Protein AF-A0A956YTC5-F1 (afdb_monomer)

Sequence (151 aa):
MNDDLHRLIARWESFAQDAHTRLRQPSADPHTRIHYQAVADTYLQAAKDLRATLEGRSSASGDQMLAPPSFLQITRDQANRLLHRAGLNINTIYIHDDGAMTAVFPRLQPYSQEERSRRLCAAESRVTILDMGKMPDTGDPYIDFALIDEQ

Nearest PDB structures (foldseek):
  7pwf-assembly1_Y  TM=4.219E-01  e=4.120E-01  Giardia lamblia ATCC 50803
  5n9j-assembly1_Z  TM=3.969E-01  e=6.412E+00  Schizosaccharomyces pombe

Solvent-accessible surface area (backbone atoms only — not comparable to full-atom values): 8533 Å² total; per-residue (Å²): 111,71,67,58,54,55,51,49,32,55,50,28,46,52,50,17,50,52,28,52,55,56,59,69,42,94,83,62,52,73,67,58,40,54,51,32,49,54,52,19,54,51,30,43,50,54,27,51,51,53,51,19,57,74,68,72,44,68,61,93,77,70,71,86,78,62,72,76,75,64,33,45,77,70,54,72,68,56,54,51,51,50,38,49,70,32,72,45,73,64,77,47,75,47,78,47,97,73,24,42,32,40,41,32,31,59,77,87,50,98,62,54,72,69,54,48,52,51,32,45,40,72,58,36,80,48,50,42,78,75,48,73,53,57,42,88,88,80,59,33,41,35,39,29,31,31,33,54,59,86,125

pLDDT: mean 81.39, std 12.49, range [40.91, 93.81]

Radius of gyration: 22.01 Å; Cα contacts (8 Å, |Δi|>4): 185; chains: 1; bounding box: 58×28×57 Å

Structure (mmCIF, N/CA/C/O backbone):
data_AF-A0A956YTC5-F1
#
_entry.id   AF-A0A956YTC5-F1
#
loop_
_atom_site.group_PDB
_atom_site.id
_atom_site.type_symbol
_atom_site.label_atom_id
_atom_site.label_alt_id
_atom_site.label_comp_id
_atom_site.label_asym_id
_atom_site.label_entity_id
_atom_site.label_seq_id
_atom_site.pdbx_PDB_ins_code
_atom_site.Cartn_x
_atom_site.Cartn_y
_atom_site.Cartn_z
_atom_site.occupancy
_atom_site.B_iso_or_equiv
_atom_site.auth_seq_id
_atom_site.auth_comp_id
_atom_site.auth_asym_id
_atom_site.auth_atom_id
_atom_site.pdbx_PDB_model_num
ATOM 1 N N . MET A 1 1 ? 5.612 -2.789 36.021 1.00 61.28 1 MET A N 1
ATOM 2 C CA . MET A 1 1 ? 5.074 -2.387 34.703 1.00 61.28 1 MET A CA 1
ATOM 3 C C . MET A 1 1 ? 5.668 -1.067 34.227 1.00 61.28 1 MET A C 1
ATOM 5 O O . MET A 1 1 ? 6.322 -1.093 33.199 1.00 61.28 1 MET A O 1
ATOM 9 N N . ASN A 1 2 ? 5.545 0.055 34.955 1.00 70.25 2 ASN A N 1
ATOM 10 C CA . ASN A 1 2 ? 6.216 1.308 34.550 1.00 70.25 2 ASN A CA 1
ATOM 11 C C . ASN A 1 2 ? 7.755 1.219 34.612 1.00 70.25 2 ASN A C 1
ATOM 13 O O . ASN A 1 2 ? 8.438 1.659 33.690 1.00 70.25 2 ASN A O 1
ATOM 17 N N . ASP A 1 3 ? 8.311 0.573 35.642 1.00 79.25 3 ASP A N 1
ATOM 18 C CA . ASP A 1 3 ? 9.763 0.368 35.772 1.00 79.25 3 ASP A CA 1
ATOM 19 C C . ASP A 1 3 ? 10.373 -0.459 34.632 1.00 79.25 3 ASP A C 1
ATOM 21 O O . ASP A 1 3 ? 11.504 -0.214 34.213 1.00 79.25 3 ASP A O 1
ATOM 25 N N . ASP A 1 4 ? 9.621 -1.423 34.098 1.00 83.69 4 ASP A N 1
ATOM 26 C CA . ASP A 1 4 ? 10.062 -2.275 32.990 1.00 83.69 4 ASP A CA 1
ATOM 27 C C . ASP A 1 4 ? 10.193 -1.476 31.686 1.00 83.69 4 ASP A C 1
ATOM 29 O O . ASP A 1 4 ? 11.132 -1.681 30.915 1.00 83.69 4 ASP A O 1
ATOM 33 N N . LEU A 1 5 ? 9.301 -0.503 31.475 1.00 83.12 5 LEU A N 1
ATOM 34 C CA . LEU A 1 5 ? 9.311 0.372 30.304 1.00 83.12 5 LEU A CA 1
ATOM 35 C C . LEU A 1 5 ? 10.429 1.419 30.389 1.00 83.12 5 LEU A C 1
ATOM 37 O O . LEU A 1 5 ? 11.127 1.647 29.403 1.00 83.12 5 LEU A O 1
ATOM 41 N N . HIS A 1 6 ? 10.701 1.976 31.573 1.00 84.19 6 HIS A N 1
ATOM 42 C CA . HIS A 1 6 ? 11.870 2.842 31.770 1.00 84.19 6 HIS A CA 1
ATOM 43 C C . HIS A 1 6 ? 13.198 2.100 31.552 1.00 84.19 6 HIS A C 1
ATOM 45 O O . HIS A 1 6 ? 14.120 2.650 30.945 1.00 84.19 6 HIS A O 1
ATOM 51 N N . ARG A 1 7 ? 13.292 0.832 31.978 1.00 88.06 7 ARG A N 1
ATOM 52 C CA . ARG A 1 7 ? 14.455 -0.024 31.683 1.00 88.06 7 ARG A CA 1
ATOM 53 C C . ARG A 1 7 ? 14.607 -0.291 30.188 1.00 88.06 7 ARG A C 1
ATOM 55 O O . ARG A 1 7 ? 15.733 -0.316 29.692 1.00 88.06 7 ARG A O 1
ATOM 62 N N . LEU A 1 8 ? 13.500 -0.475 29.469 1.00 86.62 8 LEU A N 1
ATOM 63 C CA . LEU A 1 8 ? 13.512 -0.669 28.021 1.00 86.62 8 LEU A CA 1
ATOM 64 C C . LEU A 1 8 ? 14.013 0.580 27.282 1.00 86.62 8 LEU A C 1
ATOM 66 O O . LEU A 1 8 ? 14.881 0.454 26.421 1.00 86.62 8 LEU A O 1
ATOM 70 N N . ILE A 1 9 ? 13.550 1.772 27.678 1.00 87.06 9 ILE A N 1
ATOM 71 C CA . ILE A 1 9 ? 14.035 3.056 27.140 1.00 87.06 9 ILE A CA 1
ATOM 72 C C . ILE A 1 9 ? 15.550 3.175 27.327 1.00 87.06 9 ILE A C 1
ATOM 74 O O . ILE A 1 9 ? 16.273 3.387 26.356 1.00 87.06 9 ILE A O 1
ATOM 78 N N . ALA A 1 10 ? 16.047 2.964 28.551 1.00 87.12 10 ALA A N 1
ATOM 79 C CA . ALA A 1 10 ? 17.479 3.052 28.844 1.00 87.12 10 ALA A CA 1
ATOM 80 C C . ALA A 1 10 ? 18.306 2.044 28.023 1.00 87.12 10 ALA A C 1
ATOM 82 O O . ALA A 1 10 ? 19.422 2.336 27.588 1.00 87.12 10 ALA A O 1
ATOM 83 N N . ARG A 1 11 ? 17.749 0.854 27.770 1.00 89.25 11 ARG A N 1
ATOM 84 C CA . ARG A 1 11 ? 18.385 -0.167 26.934 1.00 89.25 11 ARG A CA 1
ATOM 85 C C . ARG A 1 11 ? 18.473 0.265 25.469 1.00 89.25 11 ARG A C 1
ATOM 87 O O . ARG A 1 11 ? 19.522 0.084 24.857 1.00 89.25 11 ARG A O 1
ATOM 94 N N . TRP A 1 12 ? 17.409 0.838 24.909 1.00 87.50 12 TRP A N 1
ATOM 95 C CA . TRP A 1 12 ? 17.413 1.362 23.539 1.00 87.50 12 TRP A CA 1
ATOM 96 C C . TRP A 1 12 ? 18.352 2.563 23.378 1.00 87.50 12 TRP A C 1
ATOM 98 O O . TRP A 1 12 ? 19.111 2.607 22.412 1.00 87.50 12 TRP A O 1
ATOM 108 N N . GLU A 1 13 ? 18.405 3.470 24.358 1.00 87.94 13 GLU A N 1
ATOM 109 C CA . GLU A 1 13 ? 19.380 4.571 24.379 1.00 87.94 13 GLU A CA 1
ATOM 110 C C . GLU A 1 13 ? 20.826 4.046 24.412 1.00 87.94 13 GLU A C 1
ATOM 112 O O . GLU A 1 13 ? 21.687 4.531 23.675 1.00 87.94 13 GLU A O 1
ATOM 117 N N . SER A 1 14 ? 21.095 2.996 25.197 1.00 89.38 14 SER A N 1
ATOM 118 C CA . SER A 1 14 ? 22.413 2.354 25.222 1.00 89.38 14 SER A CA 1
ATOM 119 C C . SER A 1 14 ? 22.784 1.713 23.879 1.00 89.38 14 SER A C 1
ATOM 121 O O . SER A 1 14 ? 23.951 1.783 23.490 1.00 89.38 14 SER A O 1
ATOM 123 N N . PHE A 1 15 ? 21.830 1.114 23.157 1.00 84.31 15 PHE A N 1
ATOM 124 C CA . PHE A 1 15 ? 22.082 0.562 21.820 1.00 84.31 15 PHE A CA 1
ATOM 125 C C . PHE A 1 15 ? 22.373 1.648 20.783 1.00 84.31 15 PHE A C 1
ATOM 127 O O . PHE A 1 15 ? 23.303 1.492 19.989 1.00 84.31 15 PHE A O 1
ATOM 134 N N . ALA A 1 16 ? 21.643 2.766 20.817 1.00 83.12 16 ALA A N 1
ATOM 135 C CA . ALA A 1 16 ? 21.923 3.911 19.953 1.00 83.12 16 ALA A CA 1
ATOM 136 C C . ALA A 1 16 ? 23.332 4.478 20.211 1.00 83.12 16 ALA A C 1
ATOM 138 O O . ALA A 1 16 ? 24.079 4.768 19.275 1.00 83.12 16 ALA A O 1
ATOM 139 N N . GLN A 1 17 ? 23.738 4.561 21.480 1.00 84.25 17 GLN A N 1
ATOM 140 C CA . GLN A 1 17 ? 25.066 5.037 21.863 1.00 84.25 17 GLN A CA 1
ATOM 141 C C . GLN A 1 17 ? 26.194 4.090 21.412 1.00 84.25 17 GLN A C 1
ATOM 143 O O . GLN A 1 17 ? 27.248 4.555 20.961 1.00 84.25 17 GLN A O 1
ATOM 148 N N . ASP A 1 18 ? 25.989 2.772 21.491 1.00 85.19 18 ASP A N 1
ATOM 149 C CA . ASP A 1 18 ? 26.947 1.781 20.980 1.00 85.19 18 ASP A CA 1
ATOM 150 C C . ASP A 1 18 ? 27.102 1.906 19.456 1.00 85.19 18 ASP A C 1
ATOM 152 O O . ASP A 1 18 ? 28.221 1.985 18.943 1.00 85.19 18 ASP A O 1
ATOM 156 N N . ALA A 1 19 ? 25.989 2.052 18.730 1.00 80.56 19 ALA A N 1
ATOM 157 C CA . ALA A 1 19 ? 25.997 2.292 17.289 1.00 80.56 19 ALA A CA 1
ATOM 158 C C . ALA A 1 19 ? 26.733 3.598 16.921 1.00 80.56 19 ALA A C 1
ATOM 160 O O . ALA A 1 19 ? 27.593 3.591 16.036 1.00 80.56 19 ALA A O 1
ATOM 161 N N . HIS A 1 20 ? 26.513 4.698 17.653 1.00 82.06 20 HIS A N 1
ATOM 162 C CA . HIS A 1 20 ? 27.274 5.942 17.470 1.00 82.06 20 HIS A CA 1
ATOM 163 C C . HIS A 1 20 ? 28.768 5.796 17.768 1.00 82.06 20 HIS A C 1
ATOM 165 O O . HIS A 1 20 ? 29.600 6.431 17.116 1.00 82.06 20 HIS A O 1
ATOM 171 N N . THR A 1 21 ? 29.132 4.959 18.736 1.00 83.25 21 THR A N 1
ATOM 172 C CA . THR A 1 21 ? 30.537 4.689 19.058 1.00 83.25 21 THR A CA 1
ATOM 173 C C . THR A 1 21 ? 31.218 3.946 17.910 1.00 83.25 21 THR A C 1
ATOM 175 O O . THR A 1 21 ? 32.341 4.286 17.535 1.00 83.25 21 THR A O 1
ATOM 178 N N . ARG A 1 22 ? 30.511 3.006 17.272 1.00 78.44 22 ARG A N 1
ATOM 179 C CA . ARG A 1 22 ? 30.987 2.292 16.076 1.00 78.44 22 ARG A CA 1
ATOM 180 C C . ARG A 1 22 ? 31.123 3.204 14.855 1.00 78.44 22 ARG A C 1
ATOM 182 O O . ARG A 1 22 ? 32.072 3.042 14.096 1.00 78.44 22 ARG A O 1
ATOM 189 N N . LEU A 1 23 ? 30.267 4.220 14.707 1.00 75.38 23 LEU A N 1
ATOM 190 C CA . LEU A 1 23 ? 30.400 5.244 13.653 1.00 75.38 23 LEU A CA 1
ATOM 191 C C . LEU A 1 23 ? 31.681 6.077 13.755 1.00 75.38 23 LEU A C 1
ATOM 193 O O . LEU A 1 23 ? 32.161 6.592 12.745 1.00 75.38 23 LEU A O 1
ATOM 197 N N . ARG A 1 24 ? 32.214 6.244 14.970 1.00 77.12 24 ARG A N 1
ATOM 198 C CA . ARG A 1 24 ? 33.434 7.021 15.231 1.00 77.12 24 ARG A CA 1
ATOM 199 C C . ARG A 1 24 ? 34.712 6.210 15.018 1.00 77.12 24 ARG A C 1
ATOM 201 O O . ARG A 1 24 ? 35.797 6.778 15.116 1.00 77.12 24 ARG A O 1
ATOM 208 N N . GLN A 1 25 ? 34.606 4.911 14.727 1.00 78.50 25 GLN A N 1
ATOM 209 C CA . GLN A 1 25 ? 35.773 4.091 14.429 1.00 78.50 25 GLN A CA 1
ATOM 210 C C . GLN A 1 25 ? 36.322 4.445 13.035 1.00 78.50 25 GLN A C 1
ATOM 212 O O . GLN A 1 25 ? 35.591 4.366 12.045 1.00 78.50 25 GLN A O 1
ATOM 217 N N . PRO A 1 26 ? 37.609 4.825 12.926 1.00 60.91 26 PRO A N 1
ATOM 218 C CA . PRO A 1 26 ? 38.195 5.336 11.684 1.00 60.91 26 PRO A CA 1
ATOM 219 C C . PRO A 1 26 ? 38.380 4.274 10.583 1.00 60.91 26 PRO A C 1
ATOM 221 O O . PRO A 1 26 ? 38.785 4.620 9.479 1.00 60.91 26 PRO A O 1
ATOM 224 N N . SER A 1 27 ? 38.081 2.999 10.859 1.00 63.12 27 SER A N 1
ATOM 225 C CA . SER A 1 27 ? 38.216 1.864 9.932 1.00 63.12 27 SER A CA 1
ATOM 226 C C . SER A 1 27 ? 36.894 1.381 9.313 1.00 63.12 27 SER A C 1
ATOM 228 O O . SER A 1 27 ? 36.894 0.379 8.600 1.00 63.12 27 SER A O 1
ATOM 230 N N . ALA A 1 28 ? 35.764 2.042 9.586 1.00 62.34 28 ALA A N 1
ATOM 231 C CA . ALA A 1 28 ? 34.463 1.598 9.091 1.00 62.34 28 ALA A CA 1
ATOM 232 C C . ALA A 1 28 ? 34.236 1.993 7.618 1.00 62.34 28 ALA A C 1
ATOM 234 O O . ALA A 1 28 ? 34.258 3.175 7.267 1.00 62.34 28 ALA A O 1
ATOM 235 N N . ASP A 1 29 ? 33.964 0.992 6.778 1.00 76.25 29 ASP A N 1
ATOM 236 C CA . ASP A 1 29 ? 33.532 1.144 5.384 1.00 76.25 29 ASP A CA 1
ATOM 237 C C . ASP A 1 29 ? 32.285 2.062 5.259 1.00 76.25 29 ASP A C 1
ATOM 239 O O . ASP A 1 29 ? 31.433 2.059 6.157 1.00 76.25 29 ASP A O 1
ATOM 243 N N . PRO A 1 30 ? 32.122 2.852 4.176 1.00 74.75 30 PRO A N 1
ATOM 244 C CA . PRO A 1 30 ? 30.983 3.758 4.004 1.00 74.75 30 PRO A CA 1
ATOM 245 C C . PRO A 1 30 ? 29.602 3.102 4.159 1.00 74.75 30 PRO A C 1
ATOM 247 O O . PRO A 1 30 ? 28.718 3.701 4.774 1.00 74.75 30 PRO A O 1
ATOM 250 N N . HIS A 1 31 ? 29.409 1.865 3.688 1.00 72.50 31 HIS A N 1
ATOM 251 C CA . HIS A 1 31 ? 28.138 1.150 3.864 1.00 72.50 31 HIS A CA 1
ATOM 252 C C . HIS A 1 31 ? 27.893 0.785 5.326 1.00 72.50 31 HIS A C 1
ATOM 254 O O . HIS A 1 31 ? 26.775 0.894 5.829 1.00 72.50 31 HIS A O 1
ATOM 260 N N . THR A 1 32 ? 28.962 0.416 6.029 1.00 72.62 32 THR A N 1
ATOM 261 C CA . THR A 1 32 ? 28.926 0.129 7.466 1.00 72.62 32 THR A CA 1
ATOM 262 C C . THR A 1 32 ? 28.516 1.373 8.254 1.00 72.62 32 THR A C 1
ATOM 264 O O . THR A 1 32 ? 27.732 1.286 9.198 1.00 72.62 32 THR A O 1
ATOM 267 N N . ARG A 1 33 ? 28.972 2.556 7.830 1.00 71.94 33 ARG A N 1
ATOM 268 C CA . ARG A 1 33 ? 28.591 3.831 8.450 1.00 71.94 33 ARG A CA 1
ATOM 269 C C . ARG A 1 33 ? 27.124 4.181 8.213 1.00 71.94 33 ARG A C 1
ATOM 271 O O . ARG A 1 33 ? 26.442 4.541 9.163 1.00 71.94 33 ARG A O 1
ATOM 278 N N . ILE A 1 34 ? 26.616 4.023 6.992 1.00 76.75 34 ILE A N 1
ATOM 279 C CA . ILE A 1 34 ? 25.191 4.259 6.699 1.00 76.75 34 ILE A CA 1
ATOM 280 C C . ILE A 1 34 ? 24.311 3.307 7.520 1.00 76.75 34 ILE A C 1
ATOM 282 O O . ILE A 1 34 ? 23.327 3.732 8.122 1.00 76.75 34 ILE A O 1
ATOM 286 N N . HIS A 1 35 ? 24.700 2.032 7.607 1.00 76.62 35 HIS A N 1
ATOM 287 C CA . HIS A 1 35 ? 23.982 1.037 8.396 1.00 76.62 35 HIS A CA 1
ATOM 288 C C . HIS A 1 35 ? 23.929 1.405 9.887 1.00 76.62 35 HIS A C 1
ATOM 290 O O . HIS A 1 35 ? 22.845 1.470 10.463 1.00 76.62 35 HIS A O 1
ATOM 296 N N . TYR A 1 36 ? 25.072 1.702 10.514 1.00 77.44 36 TYR A N 1
ATOM 297 C CA . TYR A 1 36 ? 25.096 2.071 11.933 1.00 77.44 36 TYR A CA 1
ATOM 298 C C . TYR A 1 36 ? 24.394 3.399 12.223 1.00 77.44 36 TYR A C 1
ATOM 300 O O . TYR A 1 36 ? 23.851 3.560 13.313 1.00 77.44 36 TYR A O 1
ATOM 308 N N . GLN A 1 37 ? 24.369 4.325 11.263 1.00 77.75 37 GLN A N 1
ATOM 309 C CA . GLN A 1 37 ? 23.603 5.561 11.378 1.00 77.75 37 GLN A CA 1
ATOM 310 C C . GLN A 1 37 ? 22.102 5.265 11.429 1.00 77.75 37 GLN A C 1
ATOM 312 O O . GLN A 1 37 ? 21.453 5.635 12.402 1.00 77.75 37 GLN A O 1
ATOM 317 N N . ALA A 1 38 ? 21.579 4.502 10.465 1.00 75.31 38 ALA A N 1
ATOM 318 C CA . ALA A 1 38 ? 20.166 4.124 10.442 1.00 75.31 38 ALA A CA 1
ATOM 319 C C . ALA A 1 38 ? 19.745 3.346 11.705 1.00 75.31 38 ALA A C 1
ATOM 321 O O . ALA A 1 38 ? 18.668 3.577 12.258 1.00 75.31 38 ALA A O 1
ATOM 322 N N . VAL A 1 39 ? 20.609 2.450 12.196 1.00 78.12 39 VAL A N 1
ATOM 323 C CA . VAL A 1 39 ? 20.372 1.695 13.435 1.00 78.12 39 VAL A CA 1
ATOM 324 C C . VAL A 1 39 ? 20.324 2.622 14.654 1.00 78.12 39 VAL A C 1
ATOM 326 O O . VAL A 1 39 ? 19.415 2.495 15.474 1.00 78.12 39 VAL A O 1
ATOM 329 N N . ALA A 1 40 ? 21.267 3.562 14.775 1.00 79.88 40 ALA A N 1
ATOM 330 C CA . ALA A 1 40 ? 21.293 4.520 15.880 1.00 79.88 40 ALA A CA 1
ATOM 331 C C . ALA A 1 40 ? 20.040 5.409 15.890 1.00 79.88 40 ALA A C 1
ATOM 333 O O . ALA A 1 40 ? 19.400 5.552 16.933 1.00 79.88 40 ALA A O 1
ATOM 334 N N . ASP A 1 41 ? 19.662 5.936 14.723 1.00 80.62 41 ASP A N 1
ATOM 335 C CA . ASP A 1 41 ? 18.495 6.805 14.563 1.00 80.62 41 ASP A CA 1
ATOM 336 C C . ASP A 1 41 ? 17.195 6.069 14.924 1.00 80.62 41 ASP A C 1
ATOM 338 O O . ASP A 1 41 ? 16.362 6.602 15.657 1.00 80.62 41 ASP A O 1
ATOM 342 N N . THR A 1 42 ? 17.057 4.807 14.502 1.00 83.19 42 THR A N 1
ATOM 343 C CA . THR A 1 42 ? 15.869 3.986 14.789 1.00 83.19 42 THR A CA 1
ATOM 344 C C . THR A 1 42 ? 15.700 3.730 16.289 1.00 83.19 42 THR A C 1
ATOM 346 O O . THR A 1 42 ? 14.617 3.944 16.836 1.00 83.19 42 THR A O 1
ATOM 349 N N . TYR A 1 43 ? 16.762 3.303 16.985 1.00 80.75 43 TYR A N 1
ATOM 350 C CA . TYR A 1 43 ? 16.687 3.046 18.430 1.00 80.75 43 TYR A CA 1
ATOM 351 C C . TYR A 1 43 ? 16.438 4.322 19.236 1.00 80.75 43 TYR A C 1
ATOM 353 O O . TYR A 1 43 ? 15.687 4.298 20.214 1.00 80.75 43 TYR A O 1
ATOM 361 N N . LEU A 1 44 ? 17.042 5.439 18.822 1.00 82.75 44 LEU A N 1
ATOM 362 C CA . LEU A 1 44 ? 16.839 6.725 19.475 1.00 82.75 44 LEU A CA 1
ATOM 363 C C . LEU A 1 44 ? 15.400 7.224 19.300 1.00 82.75 44 LEU A C 1
ATOM 365 O O . LEU A 1 44 ? 14.819 7.738 20.256 1.00 82.75 44 LEU A O 1
ATOM 369 N N . GLN A 1 45 ? 14.821 7.067 18.107 1.00 84.12 45 GLN A N 1
ATOM 370 C CA . GLN A 1 45 ? 13.438 7.457 17.845 1.00 84.12 45 GLN A CA 1
ATOM 371 C C . GLN A 1 45 ? 12.458 6.604 18.660 1.00 84.12 45 GLN A C 1
ATOM 373 O O . GLN A 1 45 ? 11.649 7.155 19.401 1.00 84.12 45 GLN A O 1
ATOM 378 N N . ALA A 1 46 ? 12.620 5.277 18.655 1.00 83.88 46 ALA A N 1
ATOM 379 C CA . ALA A 1 46 ? 11.777 4.376 19.442 1.00 83.88 46 ALA A CA 1
ATOM 380 C C . ALA A 1 46 ? 11.828 4.677 20.955 1.00 83.88 46 ALA A C 1
ATOM 382 O O . ALA A 1 46 ? 10.805 4.645 21.641 1.00 83.88 46 ALA A O 1
ATOM 383 N N . ALA A 1 47 ? 13.009 5.016 21.491 1.00 83.94 47 ALA A N 1
ATOM 384 C CA . ALA A 1 47 ? 13.166 5.409 22.893 1.00 83.94 47 ALA A CA 1
ATOM 385 C C . ALA A 1 47 ? 12.434 6.718 23.226 1.00 83.94 47 ALA A C 1
ATOM 387 O O . ALA A 1 47 ? 11.823 6.827 24.293 1.00 83.94 47 ALA A O 1
ATOM 388 N N . LYS A 1 48 ? 12.475 7.700 22.316 1.00 84.62 48 LYS A N 1
ATOM 389 C CA . LYS A 1 48 ? 11.743 8.965 22.461 1.00 84.62 48 LYS A CA 1
ATOM 390 C C . LYS A 1 48 ? 10.237 8.746 22.422 1.00 84.62 48 LYS A C 1
ATOM 392 O O . LYS A 1 48 ? 9.546 9.283 23.283 1.00 84.62 48 LYS A O 1
ATOM 397 N N . ASP A 1 49 ? 9.749 7.942 21.484 1.00 80.88 49 ASP A N 1
ATOM 398 C CA . ASP A 1 49 ? 8.319 7.672 21.327 1.00 80.88 49 ASP A CA 1
ATOM 399 C C . ASP A 1 49 ? 7.760 6.954 22.559 1.00 80.88 49 ASP A C 1
ATOM 401 O O . ASP A 1 49 ? 6.749 7.374 23.118 1.00 80.88 49 ASP A O 1
ATOM 405 N N . LEU A 1 50 ? 8.481 5.952 23.077 1.00 82.50 50 LEU A N 1
ATOM 406 C CA . LEU A 1 50 ? 8.085 5.247 24.296 1.00 82.50 50 LEU A CA 1
ATOM 407 C C . LEU A 1 50 ? 8.109 6.160 25.533 1.00 82.50 50 LEU A C 1
ATOM 409 O O . LEU A 1 50 ? 7.193 6.105 26.355 1.00 82.50 50 LEU A O 1
ATOM 413 N N . ARG A 1 51 ? 9.123 7.030 25.668 1.00 83.38 51 ARG A N 1
ATOM 414 C CA . ARG A 1 51 ? 9.179 8.031 26.750 1.00 83.38 51 ARG A CA 1
ATOM 415 C C . ARG A 1 51 ? 7.987 8.987 26.675 1.00 83.38 51 ARG A C 1
ATOM 417 O O . ARG A 1 51 ? 7.368 9.267 27.696 1.00 83.38 51 ARG A O 1
ATOM 424 N N . ALA A 1 52 ? 7.634 9.424 25.475 1.00 81.19 52 ALA A N 1
ATOM 425 C CA . ALA A 1 52 ? 6.502 10.302 25.232 1.00 81.19 52 ALA A CA 1
ATOM 426 C C . ALA A 1 52 ? 5.169 9.642 25.630 1.00 81.19 52 ALA A C 1
ATOM 428 O O . ALA A 1 52 ? 4.383 10.218 26.385 1.00 81.19 52 ALA A O 1
ATOM 429 N N . THR A 1 53 ? 4.958 8.380 25.235 1.00 82.50 53 THR A N 1
ATOM 430 C CA . THR A 1 53 ? 3.790 7.596 25.666 1.00 82.50 53 THR A CA 1
ATOM 431 C C . THR A 1 53 ? 3.696 7.491 27.193 1.00 82.50 53 THR A C 1
ATOM 433 O O . THR A 1 53 ? 2.610 7.656 27.747 1.00 82.50 53 THR A O 1
ATOM 436 N N . LEU A 1 54 ? 4.817 7.262 27.889 1.00 83.00 54 LEU A N 1
ATOM 437 C CA . LEU A 1 54 ? 4.850 7.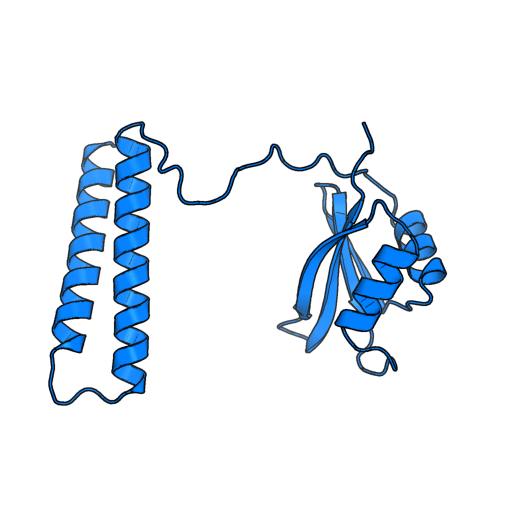164 29.356 1.00 83.00 54 LEU A CA 1
ATOM 438 C C . LEU A 1 54 ? 4.568 8.490 30.067 1.00 83.00 54 LEU A C 1
ATOM 440 O O . LEU A 1 54 ? 3.925 8.504 31.114 1.00 83.00 54 LEU A O 1
ATOM 444 N N . GLU A 1 55 ? 5.041 9.604 29.514 1.00 81.00 55 GLU A N 1
ATOM 445 C CA . GLU A 1 55 ? 4.841 10.941 30.084 1.00 81.00 55 GLU A CA 1
ATOM 446 C C . GLU A 1 55 ? 3.422 11.485 29.836 1.00 81.00 55 GLU A C 1
ATOM 448 O O . GLU A 1 55 ? 3.123 12.619 30.212 1.00 81.00 55 GLU A O 1
ATOM 453 N N . GLY A 1 56 ? 2.552 10.718 29.161 1.00 68.00 56 GLY A N 1
ATOM 454 C CA . GLY A 1 56 ? 1.235 11.181 28.705 1.00 68.00 56 GLY A CA 1
ATOM 455 C C . GLY A 1 56 ? 1.320 12.330 27.695 1.00 68.00 56 GLY A C 1
ATOM 456 O O . GLY A 1 56 ? 0.304 12.863 27.252 1.00 68.00 56 GLY A O 1
ATOM 457 N N . ARG A 1 57 ? 2.541 12.712 27.314 1.00 53.41 57 ARG A N 1
ATOM 458 C CA . ARG A 1 57 ? 2.842 13.595 26.205 1.00 53.41 57 ARG A CA 1
ATOM 459 C C . ARG A 1 57 ? 2.899 12.702 24.994 1.00 53.41 57 ARG A C 1
ATOM 461 O O . ARG A 1 57 ? 3.983 12.306 24.602 1.00 53.41 57 ARG A O 1
ATOM 468 N N . SER A 1 58 ? 1.757 12.366 24.406 1.00 50.12 58 SER A N 1
ATOM 469 C CA . SER A 1 58 ? 1.757 11.842 23.042 1.00 50.12 58 SER A CA 1
ATOM 470 C C . SER A 1 58 ? 2.679 12.738 22.217 1.00 50.12 58 SER A C 1
ATOM 472 O O . SER A 1 58 ? 2.377 13.919 22.031 1.00 50.12 58 SER A O 1
ATOM 474 N N . SER A 1 59 ? 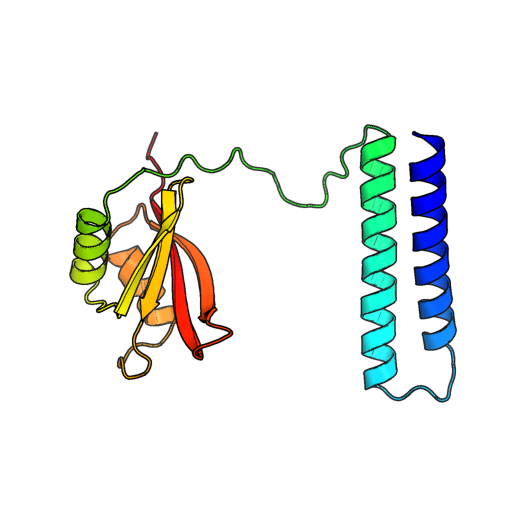3.854 12.227 21.836 1.00 47.72 59 SER A 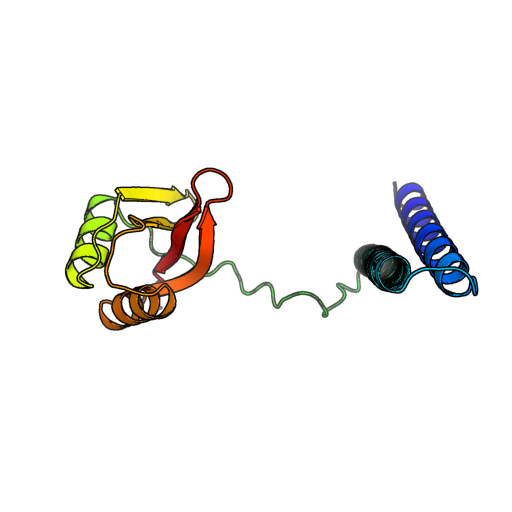N 1
ATOM 475 C CA . SER A 1 59 ? 4.769 12.939 20.956 1.00 47.72 59 SER A CA 1
ATOM 476 C C . SER A 1 59 ? 3.982 13.181 19.686 1.00 47.72 59 SER A C 1
ATOM 478 O O . SER A 1 59 ? 3.749 12.263 18.907 1.00 47.72 59 SER A O 1
ATOM 480 N N . ALA A 1 60 ? 3.514 14.413 19.511 1.00 49.12 60 ALA A N 1
ATOM 481 C CA . ALA A 1 60 ? 2.879 14.893 18.299 1.00 49.12 60 ALA A CA 1
ATOM 482 C C . ALA A 1 60 ? 3.960 15.038 17.214 1.00 49.12 60 ALA A C 1
ATOM 484 O O . ALA A 1 60 ? 4.336 16.135 16.806 1.00 49.12 60 ALA A O 1
ATOM 485 N N . SER A 1 61 ? 4.558 13.914 16.835 1.00 51.34 61 SER A N 1
ATOM 486 C CA . SER A 1 61 ? 5.611 13.770 15.831 1.00 51.34 61 SER A CA 1
ATOM 487 C C . SER A 1 61 ? 5.578 12.327 15.331 1.00 51.34 61 SER A C 1
ATOM 489 O O . SER A 1 61 ? 6.503 11.557 15.547 1.00 51.34 61 SER A O 1
ATOM 491 N N . GLY A 1 62 ? 4.456 11.952 14.727 1.00 48.44 62 GLY A N 1
ATOM 492 C CA . G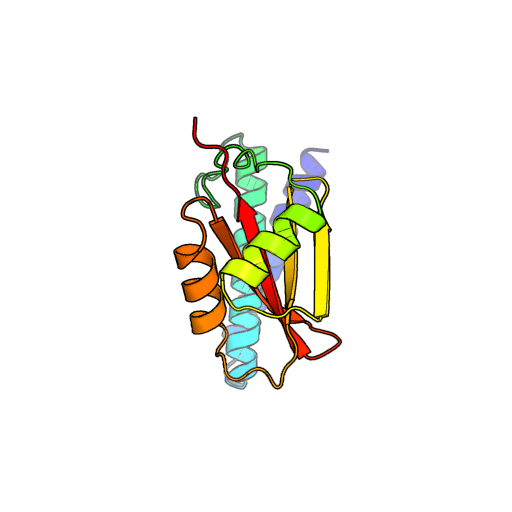LY A 1 62 ? 4.219 10.621 14.185 1.00 48.44 62 GLY A CA 1
ATOM 493 C C . GLY A 1 62 ? 2.757 10.521 13.805 1.00 48.44 62 GLY A C 1
ATOM 494 O O . GLY A 1 62 ? 1.959 10.124 14.640 1.00 48.44 62 GLY A O 1
ATOM 495 N N . ASP A 1 63 ? 2.458 10.986 12.589 1.00 42.91 63 ASP 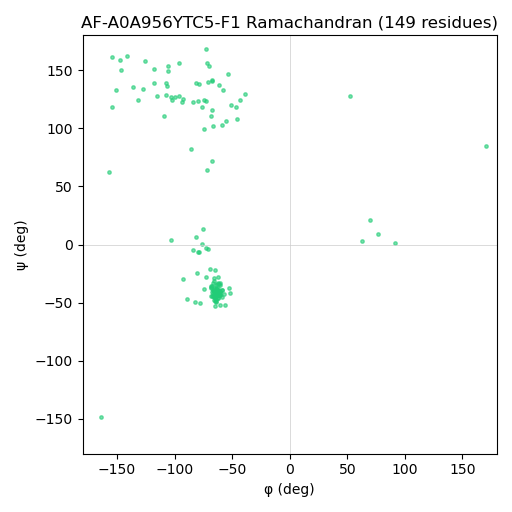A N 1
ATOM 496 C CA . ASP A 1 63 ? 1.151 11.035 11.940 1.00 42.91 63 ASP A CA 1
ATOM 497 C C . ASP A 1 63 ? 0.025 11.700 12.741 1.00 42.91 63 ASP A C 1
ATOM 499 O O . ASP A 1 63 ? -0.319 11.342 13.866 1.00 42.91 63 ASP A O 1
ATOM 503 N N . GLN A 1 64 ? -0.646 12.668 12.116 1.00 40.91 64 GLN A N 1
ATOM 504 C CA . GLN A 1 64 ? -2.037 12.876 12.482 1.00 40.91 64 GLN A CA 1
ATOM 505 C C . GLN A 1 64 ? -2.711 11.523 12.279 1.00 40.91 64 GLN A C 1
ATOM 507 O O . GLN A 1 64 ? -2.941 11.116 11.144 1.00 40.91 64 GLN A O 1
ATOM 512 N N . MET A 1 65 ? -3.023 10.829 13.372 1.00 43.34 65 MET A N 1
ATOM 513 C CA . MET A 1 65 ? -4.024 9.778 13.376 1.00 43.34 65 MET A CA 1
A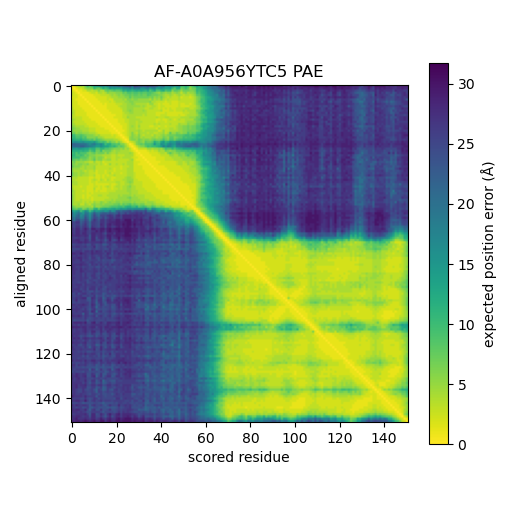TOM 514 C C . MET A 1 65 ? -5.357 10.492 13.127 1.00 43.34 65 MET A C 1
ATOM 516 O O . MET A 1 65 ? -6.160 10.717 14.031 1.00 43.34 65 MET A O 1
ATOM 520 N N . LEU A 1 66 ? -5.527 10.956 11.882 1.00 47.25 66 LEU A N 1
ATOM 521 C CA . LEU A 1 66 ? -6.810 11.167 11.249 1.00 47.25 66 LEU A CA 1
ATOM 522 C C . LEU A 1 66 ? -7.604 9.928 11.636 1.00 47.25 66 LEU A C 1
ATOM 524 O O . LEU A 1 66 ? -7.112 8.810 11.458 1.00 47.25 66 LEU A O 1
ATOM 528 N N . ALA A 1 67 ? -8.771 10.127 12.252 1.00 49.84 67 ALA A N 1
ATOM 529 C CA . ALA A 1 67 ? -9.719 9.039 12.451 1.00 49.84 67 ALA A CA 1
ATOM 530 C C . ALA A 1 67 ? -9.700 8.182 11.178 1.00 49.84 67 ALA A C 1
ATOM 532 O O . ALA A 1 67 ? -9.724 8.793 10.102 1.00 49.84 67 ALA A O 1
ATOM 533 N N . PRO A 1 68 ? -9.541 6.843 11.280 1.00 54.31 68 PRO A N 1
ATOM 534 C CA . PRO A 1 68 ? -9.340 6.003 10.107 1.00 54.31 68 PRO A CA 1
ATOM 535 C C . PRO A 1 68 ? -10.389 6.423 9.083 1.00 54.31 68 PRO A C 1
ATOM 537 O O . PRO A 1 68 ? -11.575 6.433 9.446 1.00 54.31 68 PRO A O 1
ATOM 540 N N . PRO A 1 69 ? -9.975 6.919 7.897 1.00 58.50 69 PRO A N 1
ATOM 541 C CA . PRO A 1 69 ? -10.927 7.403 6.918 1.00 58.50 69 PRO A CA 1
ATOM 542 C C . PRO A 1 69 ? -11.955 6.299 6.746 1.00 58.50 69 PRO A C 1
ATOM 544 O O . PRO A 1 69 ? -11.600 5.148 6.501 1.00 58.50 69 PRO A O 1
ATOM 547 N N . SER A 1 70 ? -13.217 6.621 7.033 1.00 71.81 70 SER A N 1
ATOM 548 C CA . SER A 1 70 ? -14.279 5.631 6.947 1.00 71.81 70 SER A CA 1
ATOM 549 C C . SER A 1 70 ? -14.406 5.274 5.478 1.00 71.81 70 SER A C 1
ATOM 551 O O . SER A 1 70 ? -14.900 6.064 4.671 1.00 71.81 70 SER A O 1
ATOM 553 N N . PHE A 1 71 ? -13.843 4.124 5.123 1.00 81.69 71 PHE A N 1
ATOM 554 C CA . PHE A 1 71 ? -13.841 3.661 3.756 1.00 81.69 71 PHE A CA 1
ATOM 555 C C . PHE A 1 71 ? -15.200 3.070 3.426 1.00 81.69 71 PHE A C 1
ATOM 557 O O . PHE A 1 71 ? -15.804 2.329 4.208 1.00 81.69 71 PHE A O 1
ATOM 564 N N . LEU A 1 72 ? -15.680 3.396 2.234 1.00 84.19 72 LEU A N 1
ATOM 565 C CA . LEU A 1 72 ? -16.895 2.820 1.711 1.00 84.19 72 LEU A CA 1
ATOM 566 C C . LEU A 1 72 ? -16.655 1.336 1.433 1.00 84.19 72 LEU A C 1
ATOM 568 O O . LEU A 1 72 ? -15.879 0.961 0.553 1.00 84.19 72 LEU A O 1
ATOM 572 N N . GLN A 1 73 ? -17.377 0.496 2.164 1.00 86.06 73 GLN A N 1
ATOM 573 C CA . GLN A 1 73 ? -17.387 -0.943 1.951 1.00 86.06 73 GLN A CA 1
ATOM 574 C C . GLN A 1 73 ? -18.073 -1.249 0.621 1.00 86.06 73 GLN A C 1
ATOM 576 O O . GLN A 1 73 ? -19.285 -1.071 0.471 1.00 86.06 73 GLN A O 1
ATOM 581 N N . ILE A 1 74 ? -17.294 -1.712 -0.354 1.00 86.56 74 ILE A N 1
ATOM 582 C CA . ILE A 1 74 ? -17.810 -2.124 -1.656 1.00 86.56 74 ILE A CA 1
ATOM 583 C C . ILE A 1 74 ? -17.548 -3.602 -1.917 1.00 86.56 74 ILE A C 1
ATOM 585 O O . ILE A 1 74 ? -16.588 -4.205 -1.452 1.00 86.56 74 ILE A O 1
ATOM 589 N N . THR A 1 75 ? -18.434 -4.200 -2.701 1.00 88.75 75 THR A N 1
ATOM 590 C CA . THR A 1 75 ? -18.308 -5.595 -3.129 1.00 88.75 75 THR A CA 1
ATOM 591 C C . THR A 1 75 ? -17.190 -5.766 -4.159 1.00 88.75 75 THR A C 1
ATOM 593 O O . THR A 1 75 ? -16.879 -4.855 -4.932 1.00 88.75 75 THR A O 1
ATOM 596 N N . ARG A 1 76 ? -16.650 -6.987 -4.259 1.00 88.12 76 ARG A N 1
ATOM 597 C CA . ARG A 1 76 ? -15.669 -7.370 -5.292 1.00 88.12 76 ARG A CA 1
ATOM 598 C C . ARG A 1 76 ? -16.130 -7.028 -6.705 1.00 88.12 76 ARG A C 1
ATOM 600 O O . ARG A 1 76 ? -15.347 -6.505 -7.492 1.00 88.12 76 ARG A O 1
ATOM 607 N N . ASP A 1 77 ? -17.400 -7.262 -7.020 1.00 90.44 77 ASP A N 1
ATOM 608 C CA . ASP A 1 77 ? -17.978 -6.906 -8.316 1.00 90.44 77 ASP A CA 1
ATOM 609 C C . ASP A 1 77 ? -17.971 -5.398 -8.586 1.00 90.44 77 ASP A C 1
ATOM 611 O O . ASP A 1 77 ? -17.708 -4.973 -9.711 1.00 90.44 77 ASP A O 1
ATOM 615 N N . GLN A 1 78 ? -18.239 -4.568 -7.575 1.00 90.25 78 GLN A N 1
ATOM 616 C CA . GLN A 1 78 ? -18.167 -3.111 -7.715 1.00 90.25 78 GLN A CA 1
ATOM 617 C C . GLN A 1 78 ? -16.730 -2.648 -7.962 1.00 90.25 78 GLN A C 1
ATOM 619 O O . GLN A 1 78 ? -16.505 -1.851 -8.873 1.00 90.25 78 GLN A O 1
ATOM 624 N N . ALA A 1 79 ? -15.769 -3.192 -7.218 1.00 90.38 79 ALA A N 1
ATOM 625 C CA . ALA A 1 79 ? -14.360 -2.855 -7.375 1.00 90.38 79 ALA A CA 1
ATOM 626 C C . ALA A 1 79 ? -13.828 -3.269 -8.759 1.00 90.38 79 ALA A C 1
ATOM 628 O O . ALA A 1 79 ? -13.177 -2.480 -9.442 1.00 90.38 79 ALA A O 1
ATOM 629 N N . ASN A 1 80 ? -14.197 -4.463 -9.234 1.00 91.19 80 ASN A N 1
ATOM 630 C CA . ASN A 1 80 ? -13.875 -4.922 -10.588 1.00 91.19 80 ASN A CA 1
ATOM 631 C C . ASN A 1 80 ? -14.477 -4.013 -11.666 1.00 91.19 80 ASN A C 1
ATOM 633 O O . ASN A 1 80 ? -13.793 -3.664 -12.626 1.00 91.19 80 ASN A O 1
ATOM 637 N N . ARG A 1 81 ? -15.742 -3.593 -11.517 1.00 91.88 81 ARG A N 1
ATOM 638 C CA . ARG A 1 81 ? -16.374 -2.649 -12.456 1.00 91.88 81 ARG A CA 1
ATOM 639 C C . ARG A 1 81 ? -15.656 -1.302 -12.486 1.00 91.88 81 ARG A C 1
ATOM 641 O O . ARG A 1 81 ? -15.490 -0.738 -13.564 1.00 91.88 81 ARG A O 1
ATOM 648 N N . LEU A 1 82 ? -15.219 -0.804 -11.332 1.00 92.06 82 LEU A N 1
ATOM 649 C CA . LEU A 1 82 ? -14.462 0.441 -11.211 1.00 92.06 82 LEU A CA 1
ATOM 650 C C . LEU A 1 82 ? -13.096 0.346 -11.914 1.00 92.06 82 LEU A C 1
ATOM 652 O O . LEU A 1 82 ? -12.767 1.206 -12.730 1.00 92.06 82 LEU A O 1
ATOM 656 N N . LEU A 1 83 ? -12.351 -0.737 -11.686 1.00 91.62 83 LEU A N 1
ATOM 657 C CA . LEU A 1 83 ? -11.068 -0.995 -12.351 1.00 91.62 83 LEU A CA 1
ATOM 658 C C . LEU A 1 83 ? -11.231 -1.160 -13.870 1.00 91.62 83 LEU A C 1
ATOM 660 O O . LEU A 1 83 ? -10.485 -0.558 -14.643 1.00 91.62 83 LEU A O 1
ATOM 664 N N . HIS A 1 84 ? -12.266 -1.879 -14.315 1.00 91.75 84 HIS A N 1
ATOM 665 C CA . HIS A 1 84 ? -12.594 -1.988 -15.737 1.00 91.75 84 HIS A CA 1
ATOM 666 C C . HIS A 1 84 ? -12.970 -0.641 -16.360 1.00 91.75 84 HIS A C 1
ATOM 668 O O . HIS A 1 84 ? -12.539 -0.350 -17.476 1.00 91.75 84 HIS A O 1
ATOM 674 N N . ARG A 1 85 ? -13.723 0.210 -15.648 1.00 90.00 85 ARG A N 1
ATOM 675 C CA . ARG A 1 85 ? -14.054 1.573 -16.096 1.00 90.00 85 ARG A CA 1
ATOM 676 C C . ARG A 1 85 ? -12.803 2.443 -16.244 1.00 90.00 85 ARG A C 1
ATOM 678 O O . ARG A 1 85 ? -12.739 3.249 -17.165 1.00 90.00 85 ARG A O 1
ATOM 685 N N . ALA A 1 86 ? -11.791 2.227 -15.403 1.00 89.81 86 ALA A N 1
ATOM 686 C CA . ALA A 1 86 ? -10.471 2.851 -15.525 1.00 89.81 86 ALA A CA 1
ATOM 687 C C . ALA A 1 86 ? -9.621 2.294 -16.691 1.00 89.81 86 ALA A C 1
ATOM 689 O O . ALA A 1 86 ? -8.509 2.769 -16.940 1.00 89.81 86 ALA A O 1
ATOM 690 N N . GLY A 1 87 ? -10.116 1.286 -17.418 1.00 89.88 87 GLY A N 1
ATOM 691 C CA . GLY A 1 87 ? -9.368 0.594 -18.469 1.00 89.88 87 GLY A CA 1
ATOM 692 C C . GLY A 1 87 ? -8.231 -0.272 -17.922 1.00 89.88 87 GLY A C 1
ATOM 693 O O . GLY A 1 87 ? -7.275 -0.559 -18.643 1.00 89.88 87 GLY A O 1
ATOM 694 N N . LEU A 1 88 ? -8.306 -0.659 -16.647 1.00 90.69 88 LEU A N 1
ATOM 695 C CA . LEU A 1 88 ? -7.300 -1.466 -15.976 1.00 90.69 88 LEU A CA 1
ATOM 696 C C . LEU A 1 88 ? -7.778 -2.913 -15.874 1.00 90.69 88 LEU A C 1
ATOM 698 O O . LEU A 1 88 ? -8.832 -3.191 -15.310 1.00 90.69 88 LEU A O 1
ATOM 702 N N . ASN A 1 89 ? -6.971 -3.845 -16.381 1.00 89.62 89 ASN A N 1
ATOM 703 C CA . ASN A 1 89 ? -7.218 -5.274 -16.188 1.00 89.62 89 ASN A CA 1
ATOM 704 C C . ASN A 1 89 ? -6.393 -5.777 -15.000 1.00 89.62 89 ASN A C 1
ATOM 706 O O . ASN A 1 89 ? -5.181 -5.580 -14.948 1.00 89.62 89 ASN A O 1
ATOM 710 N N . ILE A 1 90 ? -7.027 -6.434 -14.046 1.00 91.44 90 ILE A N 1
ATOM 711 C CA . ILE A 1 90 ? -6.335 -7.006 -12.889 1.00 91.44 90 ILE A CA 1
ATOM 712 C C . ILE A 1 90 ? -6.244 -8.520 -13.024 1.00 91.44 90 ILE A C 1
ATOM 714 O O . ILE A 1 90 ? -7.076 -9.140 -13.681 1.00 91.44 90 ILE A O 1
ATOM 718 N N . ASN A 1 91 ? -5.232 -9.108 -12.392 1.00 90.19 91 ASN A N 1
ATOM 719 C CA . ASN A 1 91 ? -5.184 -10.551 -12.179 1.00 90.19 91 ASN A CA 1
ATOM 720 C C . ASN A 1 91 ? -6.097 -10.931 -11.012 1.00 90.19 91 ASN A C 1
ATOM 722 O O . ASN A 1 91 ? -6.941 -11.814 -11.138 1.00 90.19 91 ASN A O 1
ATOM 726 N N . THR A 1 92 ? -5.930 -10.231 -9.889 1.00 91.25 92 THR A N 1
ATOM 727 C CA . THR A 1 92 ? -6.612 -10.539 -8.632 1.00 91.25 92 THR A CA 1
ATOM 728 C C . THR A 1 92 ? -6.902 -9.252 -7.873 1.00 91.25 92 THR A C 1
ATOM 730 O O . THR A 1 92 ? -6.141 -8.287 -7.962 1.00 91.25 92 THR A O 1
ATOM 733 N N . ILE A 1 93 ? -7.987 -9.261 -7.098 1.00 92.88 93 ILE A N 1
ATOM 734 C CA . ILE A 1 93 ? -8.294 -8.231 -6.109 1.00 92.88 93 ILE A CA 1
ATOM 735 C C . ILE A 1 93 ? -8.566 -8.854 -4.742 1.00 92.88 93 ILE A C 1
ATOM 737 O O . ILE A 1 93 ? -9.337 -9.815 -4.617 1.00 92.88 93 ILE A O 1
ATOM 741 N N . TYR A 1 94 ? -7.958 -8.266 -3.720 1.00 91.06 94 TYR A N 1
ATOM 742 C CA . TYR A 1 94 ? -8.213 -8.564 -2.318 1.00 91.06 94 TYR A CA 1
ATOM 743 C C . TYR A 1 94 ? -8.995 -7.406 -1.707 1.00 91.06 94 TYR A C 1
ATOM 745 O O . TYR A 1 94 ? -8.703 -6.250 -1.999 1.00 91.06 94 TYR A O 1
ATOM 753 N N . ILE A 1 95 ? -10.013 -7.731 -0.915 1.00 89.19 95 ILE A N 1
ATOM 754 C CA . ILE A 1 95 ? -10.794 -6.758 -0.149 1.00 89.19 95 ILE A CA 1
ATOM 755 C C . ILE A 1 95 ? -10.529 -7.071 1.310 1.00 89.19 95 ILE A C 1
ATOM 757 O O . ILE A 1 95 ? -10.649 -8.231 1.710 1.00 89.19 95 ILE A O 1
ATOM 761 N N . HIS A 1 96 ? -10.145 -6.047 2.051 1.00 87.38 96 HIS A N 1
ATOM 762 C CA . HIS A 1 96 ? -9.851 -6.114 3.471 1.00 87.38 96 HIS A CA 1
ATOM 763 C C . HIS A 1 96 ? -11.087 -5.696 4.276 1.00 87.38 96 HIS A C 1
ATOM 765 O O . HIS A 1 96 ? -11.960 -4.987 3.773 1.00 87.38 96 HIS A O 1
ATOM 771 N N . ASP A 1 97 ? -11.175 -6.144 5.529 1.00 81.62 97 ASP A N 1
ATOM 772 C CA . ASP A 1 97 ? -12.347 -5.899 6.386 1.00 81.62 97 ASP A CA 1
ATOM 773 C C . ASP A 1 97 ? -12.548 -4.410 6.718 1.00 81.62 97 ASP A C 1
ATOM 775 O O . ASP A 1 97 ? -13.656 -3.975 7.029 1.00 81.62 97 ASP A O 1
ATOM 779 N N . ASP A 1 98 ? -11.490 -3.608 6.620 1.00 80.38 98 ASP A N 1
ATOM 780 C CA . ASP A 1 98 ? -11.510 -2.156 6.803 1.00 80.38 98 ASP A CA 1
ATOM 781 C C . ASP A 1 98 ? -12.017 -1.393 5.566 1.00 80.38 98 ASP A C 1
ATOM 783 O O . ASP A 1 98 ? -12.255 -0.191 5.652 1.00 80.38 98 ASP A O 1
ATOM 787 N N . GLY A 1 99 ? -12.246 -2.079 4.441 1.00 83.19 99 GLY A N 1
ATOM 788 C CA . GLY A 1 99 ? -12.710 -1.485 3.185 1.00 83.19 99 GLY A CA 1
ATOM 789 C C . GLY A 1 99 ? -11.574 -1.064 2.252 1.00 83.19 99 GLY A C 1
ATOM 790 O O . GLY A 1 99 ? -11.840 -0.571 1.151 1.00 83.19 99 GLY A O 1
ATOM 791 N N . ALA A 1 100 ? -10.317 -1.288 2.647 1.00 88.38 100 ALA A N 1
ATOM 792 C CA . ALA A 1 100 ? -9.184 -1.175 1.747 1.00 88.38 100 ALA A CA 1
ATOM 793 C C . ALA A 1 100 ? -9.188 -2.319 0.723 1.00 88.38 100 ALA A C 1
ATOM 795 O O . ALA A 1 100 ? -9.702 -3.419 0.953 1.00 88.38 100 ALA A O 1
ATOM 796 N N . MET A 1 101 ? -8.596 -2.067 -0.439 1.00 92.38 101 MET A N 1
ATOM 797 C CA . MET A 1 101 ? -8.550 -3.015 -1.543 1.00 92.38 101 MET A CA 1
ATOM 798 C C . MET A 1 101 ? -7.163 -3.054 -2.162 1.00 92.38 101 MET A C 1
ATOM 800 O O . MET A 1 101 ? -6.593 -2.014 -2.474 1.00 92.38 101 MET A O 1
ATOM 804 N N . THR A 1 102 ? -6.670 -4.258 -2.431 1.00 92.94 102 THR A N 1
ATOM 805 C CA . THR A 1 102 ? -5.402 -4.486 -3.130 1.00 92.94 102 THR A CA 1
ATOM 806 C C . THR A 1 102 ? -5.687 -5.040 -4.516 1.00 92.94 102 THR A C 1
ATOM 808 O O . THR A 1 102 ? -6.127 -6.185 -4.656 1.00 92.94 102 THR A O 1
ATOM 811 N N . ALA A 1 103 ? -5.428 -4.248 -5.553 1.00 93.50 103 ALA A N 1
ATOM 812 C CA . ALA A 1 103 ? -5.481 -4.688 -6.943 1.00 93.50 103 ALA A CA 1
ATOM 813 C C . ALA A 1 103 ? -4.093 -5.125 -7.416 1.00 93.50 103 ALA A C 1
ATOM 815 O O . ALA A 1 103 ? -3.159 -4.327 -7.423 1.00 93.50 103 ALA A O 1
ATOM 816 N N . VAL A 1 104 ? -3.975 -6.374 -7.871 1.00 93.31 104 VAL A N 1
ATOM 817 C CA . VAL A 1 104 ? -2.739 -6.925 -8.441 1.00 93.31 104 VAL A CA 1
ATOM 818 C C . VAL A 1 104 ? -2.856 -6.973 -9.958 1.00 93.31 104 VAL A C 1
ATOM 820 O O . VAL A 1 104 ? -3.801 -7.543 -10.512 1.00 93.31 104 VAL A O 1
ATOM 823 N N . PHE A 1 105 ? -1.879 -6.394 -10.647 1.00 92.5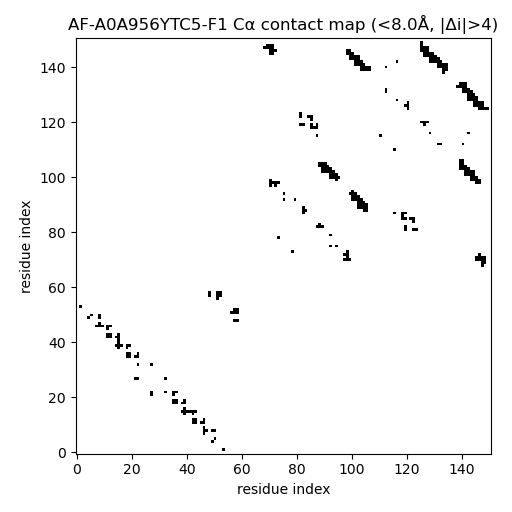0 105 PHE A N 1
ATOM 824 C CA . PHE A 1 105 ? -1.875 -6.237 -12.097 1.00 92.50 105 PHE A CA 1
ATOM 825 C C . PHE A 1 105 ? -0.904 -7.213 -12.769 1.00 92.50 105 PHE A C 1
ATOM 827 O O . PHE A 1 105 ? 0.149 -7.532 -12.218 1.00 92.50 105 PHE A O 1
ATOM 834 N N . PRO A 1 106 ? -1.188 -7.651 -14.004 1.00 89.19 106 PRO A N 1
ATOM 835 C CA . PRO A 1 106 ? -0.220 -8.401 -14.791 1.00 89.19 106 PRO A CA 1
ATOM 836 C C . PRO A 1 106 ? 0.969 -7.514 -15.194 1.00 89.19 106 PRO A C 1
ATOM 838 O O . PRO A 1 106 ? 0.803 -6.362 -15.605 1.00 89.19 106 PRO A O 1
ATOM 841 N N . ARG A 1 107 ? 2.184 -8.076 -15.158 1.00 82.44 107 ARG A N 1
ATOM 842 C CA . ARG A 1 107 ? 3.426 -7.356 -15.519 1.00 82.44 107 ARG A CA 1
ATOM 843 C C . ARG A 1 107 ? 3.455 -6.852 -16.956 1.00 82.44 107 ARG A C 1
ATOM 845 O O . ARG A 1 107 ? 4.047 -5.815 -17.220 1.00 82.44 107 ARG A O 1
ATOM 852 N N . LEU A 1 108 ? 2.829 -7.588 -17.873 1.00 82.06 108 LEU A N 1
ATOM 853 C CA . LEU A 1 108 ? 2.857 -7.311 -19.314 1.00 82.06 108 LEU A CA 1
ATOM 854 C C . LEU A 1 108 ? 1.862 -6.229 -19.751 1.00 82.06 108 LEU A C 1
ATOM 856 O O . LEU A 1 108 ? 1.683 -6.000 -20.945 1.00 82.06 108 LEU A O 1
ATOM 860 N N . GLN A 1 109 ? 1.193 -5.563 -18.811 1.00 79.06 109 GLN A N 1
ATOM 861 C CA . GLN A 1 109 ? 0.353 -4.429 -19.163 1.00 79.06 109 GLN A CA 1
ATOM 862 C C . GLN A 1 109 ? 1.184 -3.242 -19.656 1.00 79.06 109 GLN A C 1
ATOM 864 O O . GLN A 1 109 ? 2.202 -2.923 -19.042 1.00 79.06 109 GLN A O 1
ATOM 869 N N . PRO A 1 110 ? 0.703 -2.507 -20.674 1.00 83.56 110 PRO A N 1
ATOM 870 C CA . PRO A 1 110 ? 1.422 -1.379 -21.263 1.00 83.56 110 PRO A CA 1
ATOM 871 C C . PRO A 1 110 ? 1.397 -0.110 -20.391 1.00 83.56 110 PRO A C 1
ATOM 873 O O . PRO A 1 110 ? 1.719 0.972 -20.872 1.00 83.56 110 PRO A O 1
ATOM 876 N N . TYR A 1 111 ? 0.991 -0.214 -19.124 1.00 86.00 111 TYR A N 1
ATOM 877 C CA . TYR A 1 111 ? 0.866 0.919 -18.213 1.00 86.00 111 TYR A CA 1
ATOM 878 C C . TYR A 1 111 ? 1.978 0.890 -17.165 1.00 86.00 111 TYR A C 1
ATOM 880 O O . TYR A 1 111 ? 2.312 -0.165 -16.618 1.00 86.00 111 TYR A O 1
ATOM 888 N N . SER A 1 112 ? 2.547 2.058 -16.858 1.00 88.00 112 SER A N 1
ATOM 889 C CA . SER A 1 112 ? 3.386 2.239 -15.670 1.00 88.00 112 S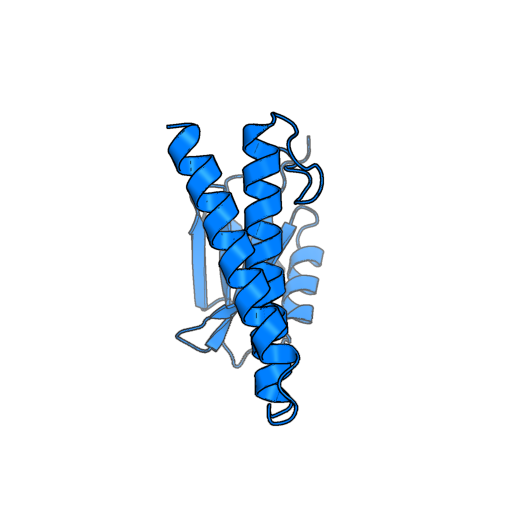ER A CA 1
ATOM 890 C C . SER A 1 112 ? 2.515 2.239 -14.410 1.00 88.00 112 SER A C 1
ATOM 892 O O . SER A 1 112 ? 1.288 2.274 -14.481 1.00 88.00 112 SER A O 1
ATOM 894 N N . GLN A 1 113 ? 3.128 2.149 -13.234 1.00 85.31 113 GLN A N 1
ATOM 895 C CA . GLN A 1 113 ? 2.381 2.176 -11.977 1.00 85.31 113 GLN A CA 1
ATOM 896 C C . GLN A 1 113 ? 1.686 3.524 -11.740 1.00 85.31 113 GLN A C 1
ATOM 898 O O . GLN A 1 113 ? 0.505 3.545 -11.408 1.00 85.31 113 GLN A O 1
ATOM 903 N N . GLU A 1 114 ? 2.377 4.627 -12.031 1.00 87.94 114 GLU A N 1
ATOM 904 C CA . GLU A 1 114 ? 1.806 5.979 -12.000 1.00 87.94 114 GLU A CA 1
ATOM 905 C C . GLU A 1 114 ? 0.640 6.148 -12.982 1.00 87.94 114 GLU A C 1
ATOM 907 O O . GLU A 1 114 ? -0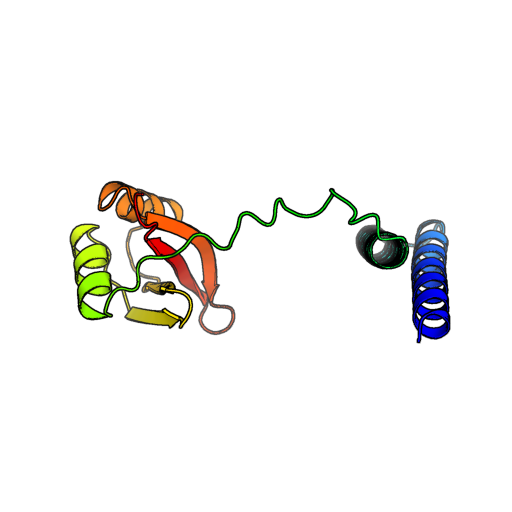.369 6.766 -12.659 1.00 87.94 114 GLU A O 1
ATOM 912 N N . GLU A 1 115 ? 0.734 5.573 -14.184 1.00 90.25 115 GLU A N 1
ATOM 913 C CA . GLU A 1 115 ? -0.357 5.646 -15.161 1.00 90.25 115 GLU A CA 1
ATOM 914 C C . GLU A 1 115 ? -1.584 4.854 -14.687 1.00 90.25 115 GLU A C 1
ATOM 916 O O . GLU A 1 115 ? -2.720 5.284 -14.892 1.00 90.25 115 GLU A O 1
ATOM 921 N N . ARG A 1 116 ? -1.375 3.716 -14.008 1.00 90.50 116 ARG A N 1
ATOM 922 C CA . ARG A 1 116 ? -2.471 2.940 -13.410 1.00 90.50 116 ARG A CA 1
ATOM 923 C C . ARG A 1 116 ? -3.174 3.727 -12.307 1.00 90.50 116 ARG A C 1
ATOM 925 O O . ARG A 1 116 ? -4.397 3.827 -12.342 1.00 90.50 116 ARG A O 1
ATOM 932 N N . SER A 1 117 ? -2.429 4.310 -11.367 1.00 90.38 117 SER A N 1
ATOM 933 C CA . SER A 1 117 ? -3.028 5.105 -10.288 1.00 90.38 117 SER A CA 1
ATOM 934 C C . SER A 1 117 ? -3.737 6.342 -10.841 1.00 90.38 117 SER A C 1
ATOM 936 O O . SER A 1 117 ? -4.879 6.608 -10.473 1.00 90.38 117 SER A O 1
ATOM 938 N N . ARG A 1 118 ? -3.141 7.030 -11.823 1.00 90.94 118 ARG A N 1
ATOM 939 C CA . ARG A 1 118 ? -3.766 8.176 -12.496 1.00 90.94 118 ARG A CA 1
ATOM 940 C C . ARG A 1 118 ? -5.090 7.812 -13.162 1.00 90.94 118 ARG A C 1
ATOM 942 O O . ARG A 1 118 ? -6.061 8.550 -13.023 1.00 90.94 118 ARG A O 1
ATOM 949 N N . ARG A 1 119 ? -5.145 6.686 -13.879 1.00 92.12 119 ARG A N 1
ATOM 950 C CA . ARG A 1 119 ? -6.380 6.189 -14.508 1.00 92.12 119 ARG A CA 1
ATOM 951 C C . ARG A 1 119 ? -7.442 5.835 -13.484 1.00 92.12 119 ARG A C 1
ATOM 953 O O . ARG A 1 119 ? -8.611 6.128 -13.709 1.00 92.12 119 ARG A O 1
ATOM 960 N N . LEU A 1 120 ? -7.033 5.229 -12.375 1.00 91.00 120 LEU A N 1
ATOM 961 C CA . LEU A 1 120 ? -7.939 4.854 -11.302 1.00 91.00 120 LEU A CA 1
ATOM 962 C C . LEU A 1 120 ? -8.572 6.090 -10.648 1.00 91.00 120 LEU A C 1
ATOM 964 O O . LEU A 1 120 ? -9.796 6.170 -10.580 1.00 91.00 120 LEU A O 1
ATOM 968 N N . CYS A 1 121 ? -7.764 7.090 -10.285 1.00 90.25 121 CYS A N 1
ATOM 969 C CA . CYS A 1 121 ? -8.259 8.356 -9.734 1.00 90.25 121 CYS A CA 1
ATOM 970 C C . CYS A 1 121 ? -9.083 9.164 -10.751 1.00 90.25 121 CYS A C 1
ATOM 972 O O . CYS A 1 121 ? -10.008 9.876 -10.375 1.00 90.25 121 CYS A O 1
ATOM 974 N N . ALA A 1 122 ? -8.778 9.062 -12.050 1.00 90.25 122 ALA A N 1
ATOM 975 C CA . ALA A 1 122 ? -9.573 9.704 -13.098 1.00 90.25 122 ALA A CA 1
ATOM 976 C C . ALA A 1 122 ? -10.932 9.018 -13.323 1.00 90.25 122 ALA A C 1
ATOM 978 O O . ALA A 1 122 ? -11.879 9.661 -13.771 1.00 90.25 122 ALA A O 1
ATOM 979 N N . ALA A 1 123 ? -11.030 7.716 -13.042 1.00 90.25 123 ALA A N 1
ATOM 980 C CA . ALA A 1 123 ? -12.258 6.950 -13.212 1.00 90.25 123 ALA A CA 1
ATOM 981 C C . ALA A 1 123 ? -13.246 7.136 -12.057 1.00 90.25 123 ALA A C 1
ATOM 983 O O . ALA A 1 123 ? -14.438 6.894 -12.251 1.00 90.25 123 ALA A O 1
ATOM 984 N N . GLU A 1 124 ? -12.771 7.497 -10.867 1.00 88.94 124 GLU A N 1
ATOM 985 C CA . GLU A 1 124 ? -13.591 7.736 -9.683 1.00 88.94 124 GLU A CA 1
ATOM 986 C C . GLU A 1 124 ? -12.873 8.700 -8.733 1.00 88.94 124 GLU A C 1
ATOM 988 O O . GLU A 1 124 ? -11.802 8.385 -8.214 1.00 88.94 124 GLU A O 1
ATOM 993 N N . SER A 1 125 ? -13.480 9.861 -8.478 1.00 86.88 125 SER A N 1
ATOM 994 C CA . SER A 1 125 ? -12.878 10.920 -7.657 1.00 86.88 125 SER A CA 1
ATOM 995 C C . SER A 1 125 ? -12.780 10.547 -6.181 1.00 86.88 125 SER A C 1
ATOM 997 O O . SER A 1 125 ? -11.969 11.118 -5.460 1.00 86.88 125 SER A O 1
ATOM 999 N N . ARG A 1 126 ? -13.585 9.578 -5.736 1.00 88.69 126 ARG A N 1
ATOM 1000 C CA . ARG A 1 126 ? -13.574 9.062 -4.361 1.00 88.69 126 ARG A CA 1
ATOM 1001 C C . ARG A 1 126 ? -12.440 8.080 -4.091 1.00 88.69 126 ARG A C 1
ATOM 1003 O O . ARG A 1 126 ? -12.287 7.635 -2.957 1.00 88.69 126 ARG A O 1
ATOM 1010 N N . VAL A 1 127 ? -11.674 7.684 -5.108 1.00 89.94 127 VAL A N 1
ATOM 1011 C CA . VAL A 1 127 ? -10.557 6.765 -4.895 1.00 89.94 127 VAL A CA 1
ATOM 1012 C C . VAL A 1 127 ? -9.403 7.501 -4.233 1.00 89.94 127 VAL A C 1
ATOM 1014 O O . VAL A 1 127 ? -8.869 8.470 -4.766 1.00 89.94 127 VAL A O 1
ATOM 1017 N N . THR A 1 128 ? -8.972 6.970 -3.097 1.00 89.44 128 THR A N 1
ATOM 1018 C CA . THR A 1 128 ? -7.716 7.323 -2.445 1.00 89.44 128 THR A CA 1
ATOM 1019 C C . THR A 1 128 ? -6.738 6.172 -2.610 1.00 89.44 128 THR A C 1
ATOM 1021 O O . THR A 1 128 ? -7.066 5.024 -2.312 1.00 89.44 128 THR A O 1
ATOM 1024 N N . ILE A 1 129 ? -5.536 6.476 -3.095 1.00 90.00 129 ILE A N 1
ATOM 1025 C CA . ILE A 1 129 ? -4.446 5.504 -3.177 1.00 90.00 129 ILE A CA 1
ATOM 1026 C C . ILE A 1 129 ? -3.750 5.470 -1.817 1.00 90.00 129 ILE A C 1
ATOM 1028 O O . ILE A 1 129 ? -3.307 6.512 -1.338 1.00 90.00 129 ILE A O 1
ATOM 1032 N N . LEU A 1 130 ? -3.690 4.291 -1.206 1.00 88.12 130 LEU A N 1
ATOM 1033 C CA . LEU A 1 130 ? -3.071 4.065 0.099 1.00 88.12 130 LEU A CA 1
ATOM 1034 C C . LEU A 1 130 ? -1.588 3.727 -0.058 1.00 88.12 130 LEU A C 1
ATOM 1036 O O . LEU A 1 130 ? -0.747 4.312 0.617 1.00 88.12 130 LEU A O 1
ATOM 1040 N N . ASP A 1 131 ? -1.278 2.816 -0.979 1.00 90.25 131 ASP A N 1
ATOM 1041 C CA . ASP A 1 131 ? 0.086 2.398 -1.289 1.00 90.25 131 ASP A CA 1
ATOM 1042 C C . ASP A 1 131 ? 0.180 1.869 -2.727 1.00 90.25 131 ASP A C 1
ATOM 1044 O O . ASP A 1 131 ? -0.818 1.528 -3.372 1.00 90.25 131 ASP A O 1
ATOM 1048 N N . MET A 1 132 ? 1.392 1.816 -3.269 1.00 90.69 132 MET A N 1
ATOM 1049 C CA . MET A 1 132 ? 1.654 1.182 -4.550 1.00 90.69 132 MET A CA 1
ATOM 1050 C C . MET A 1 132 ? 3.079 0.635 -4.597 1.00 90.69 132 MET A C 1
ATOM 1052 O O . MET A 1 132 ? 4.049 1.334 -4.313 1.00 90.69 132 MET A O 1
ATOM 1056 N N . GLY A 1 133 ? 3.225 -0.609 -5.045 1.00 91.38 133 GLY A N 1
ATOM 1057 C CA . GLY A 1 133 ? 4.546 -1.197 -5.219 1.00 91.38 133 GLY A CA 1
ATOM 1058 C C . GLY A 1 133 ? 4.551 -2.444 -6.085 1.00 91.38 133 GLY A C 1
ATOM 1059 O O . GLY A 1 133 ? 3.770 -2.599 -7.028 1.00 91.38 133 GLY A O 1
ATOM 1060 N N . LYS A 1 134 ? 5.474 -3.344 -5.771 1.00 91.06 134 LYS A N 1
ATOM 1061 C CA . LYS A 1 134 ? 5.527 -4.682 -6.352 1.00 91.06 134 LYS A CA 1
ATOM 1062 C C . LYS A 1 134 ? 5.351 -5.690 -5.237 1.00 91.06 134 LYS A C 1
ATOM 1064 O O . LYS A 1 134 ? 5.946 -5.530 -4.176 1.00 91.06 134 LYS A O 1
ATOM 1069 N N . MET A 1 135 ? 4.575 -6.732 -5.504 1.00 85.81 135 MET A N 1
ATOM 1070 C CA . MET A 1 135 ? 4.421 -7.837 -4.571 1.00 85.81 135 MET A CA 1
ATOM 1071 C C . MET A 1 135 ? 5.804 -8.446 -4.292 1.00 85.81 135 MET A C 1
ATOM 1073 O O . MET A 1 135 ? 6.540 -8.694 -5.251 1.00 85.81 135 MET A O 1
ATOM 1077 N N . PRO A 1 136 ? 6.177 -8.697 -3.028 1.00 82.00 136 PRO A N 1
ATOM 1078 C CA . PRO A 1 136 ? 7.507 -9.198 -2.684 1.00 82.00 136 PRO A CA 1
ATOM 1079 C C . PRO A 1 136 ? 7.765 -10.597 -3.260 1.00 82.00 136 PRO A C 1
ATOM 1081 O O . PRO A 1 136 ? 8.878 -10.883 -3.696 1.00 82.00 136 PRO A O 1
ATOM 1084 N N . ASP A 1 137 ? 6.728 -11.436 -3.320 1.00 82.38 137 ASP A N 1
ATOM 1085 C CA . ASP A 1 137 ? 6.853 -12.828 -3.757 1.00 82.38 137 ASP A CA 1
ATOM 1086 C C . ASP A 1 137 ? 6.850 -12.961 -5.281 1.00 82.38 137 ASP A C 1
ATOM 1088 O O . ASP A 1 137 ? 7.697 -13.632 -5.869 1.00 82.38 137 ASP A O 1
ATOM 1092 N N . THR A 1 138 ? 5.881 -12.324 -5.946 1.00 84.00 138 THR A N 1
ATOM 1093 C CA . THR A 1 138 ? 5.719 -12.467 -7.395 1.00 84.00 138 THR A CA 1
ATOM 1094 C C . THR A 1 138 ? 6.456 -11.380 -8.166 1.00 84.00 138 THR A C 1
ATOM 1096 O O . THR A 1 138 ? 6.911 -11.631 -9.276 1.00 84.00 138 THR A O 1
ATOM 1099 N N . GLY A 1 139 ? 6.622 -10.180 -7.614 1.00 85.69 139 GLY A N 1
ATOM 1100 C CA . GLY A 1 139 ? 7.092 -9.004 -8.348 1.00 85.69 139 GLY A CA 1
ATOM 1101 C C . GLY A 1 139 ? 6.020 -8.370 -9.240 1.00 85.69 139 GLY A C 1
ATOM 1102 O O . GLY A 1 139 ? 6.343 -7.497 -10.052 1.00 85.69 139 GLY A O 1
ATOM 1103 N N . ASP A 1 140 ? 4.762 -8.807 -9.125 1.00 89.12 140 ASP A N 1
ATOM 1104 C CA . ASP A 1 140 ? 3.645 -8.211 -9.854 1.00 89.12 140 ASP A CA 1
ATOM 1105 C C . ASP A 1 140 ? 3.321 -6.818 -9.288 1.00 89.12 140 ASP A C 1
ATOM 1107 O O . ASP A 1 140 ? 3.365 -6.636 -8.068 1.00 89.12 140 ASP A O 1
ATOM 1111 N N . PRO A 1 141 ? 3.005 -5.820 -10.132 1.00 92.44 141 PRO A N 1
ATOM 1112 C CA . PRO A 1 141 ? 2.580 -4.513 -9.651 1.00 92.44 141 PRO A CA 1
ATOM 1113 C C . PRO A 1 141 ? 1.287 -4.629 -8.844 1.00 92.44 141 PRO A C 1
ATOM 1115 O O . PRO A 1 141 ? 0.351 -5.295 -9.289 1.00 92.44 141 PRO A O 1
ATOM 1118 N N . TYR A 1 142 ? 1.206 -3.923 -7.720 1.00 93.81 142 TYR A N 1
ATOM 1119 C CA . TYR A 1 142 ? -0.038 -3.760 -6.972 1.00 93.81 142 TYR A CA 1
ATOM 1120 C C . TYR A 1 142 ? -0.358 -2.285 -6.728 1.00 93.81 142 TYR A C 1
ATOM 1122 O O . TYR A 1 142 ? 0.519 -1.416 -6.786 1.00 93.81 142 TYR A O 1
ATOM 1130 N N . ILE A 1 143 ? -1.636 -2.013 -6.490 1.00 93.44 143 ILE A N 1
ATOM 1131 C CA . ILE A 1 143 ? -2.129 -0.741 -5.969 1.00 93.44 143 ILE A CA 1
ATOM 1132 C C . ILE A 1 143 ? -3.072 -1.065 -4.821 1.00 93.44 143 ILE A C 1
ATOM 1134 O O . ILE A 1 143 ? -4.058 -1.778 -5.027 1.00 93.44 143 ILE A O 1
ATOM 1138 N N . ASP A 1 144 ? -2.776 -0.497 -3.660 1.00 91.81 144 ASP A N 1
ATOM 1139 C CA . ASP A 1 144 ? -3.683 -0.456 -2.526 1.00 91.81 144 ASP A CA 1
ATOM 1140 C C . ASP A 1 144 ? -4.480 0.838 -2.589 1.00 91.81 144 ASP A C 1
ATOM 1142 O O . ASP A 1 144 ? -3.930 1.935 -2.706 1.00 91.81 144 ASP A O 1
ATOM 1146 N N . PHE A 1 145 ? -5.797 0.717 -2.560 1.00 92.00 145 PHE A N 1
ATOM 1147 C CA . PHE A 1 145 ? -6.700 1.845 -2.685 1.00 92.00 145 PHE A CA 1
ATOM 1148 C C . PHE A 1 145 ? -7.965 1.619 -1.871 1.00 92.00 145 PHE A C 1
ATOM 1150 O O . PHE A 1 145 ? -8.349 0.492 -1.569 1.00 92.00 145 PHE A O 1
ATOM 1157 N N . ALA A 1 146 ? -8.641 2.710 -1.550 1.00 90.81 146 ALA A N 1
ATOM 1158 C CA . ALA A 1 146 ? -9.931 2.686 -0.888 1.00 90.81 146 ALA A CA 1
ATOM 1159 C C . ALA A 1 146 ? -10.836 3.776 -1.460 1.00 90.81 146 ALA A C 1
ATOM 1161 O O . ALA A 1 146 ? -10.374 4.715 -2.112 1.00 90.81 146 ALA A O 1
ATOM 1162 N N . LEU A 1 147 ? -12.138 3.641 -1.228 1.00 90.44 147 LEU A N 1
ATOM 1163 C CA . LEU A 1 147 ? -13.110 4.681 -1.542 1.00 90.44 147 LEU A CA 1
ATOM 1164 C C . LEU A 1 147 ? -13.430 5.447 -0.266 1.00 90.44 147 LEU A C 1
ATOM 1166 O O . LEU A 1 147 ? -13.795 4.830 0.728 1.00 90.44 147 LEU A O 1
ATOM 1170 N N . ILE A 1 148 ? -13.314 6.770 -0.294 1.00 87.62 148 ILE A N 1
ATOM 1171 C CA . ILE A 1 148 ? -13.769 7.608 0.818 1.00 87.62 148 ILE A CA 1
ATOM 1172 C C . ILE A 1 148 ? -15.282 7.829 0.726 1.00 87.62 148 ILE A C 1
ATOM 1174 O O . ILE A 1 148 ? -15.823 8.020 -0.368 1.00 87.62 148 ILE A O 1
ATOM 1178 N N . ASP A 1 149 ? -15.963 7.775 1.869 1.00 77.00 149 ASP A N 1
ATOM 1179 C CA . ASP A 1 149 ? -17.361 8.192 1.973 1.00 77.00 149 ASP A CA 1
ATOM 1180 C C . ASP A 1 149 ? -17.417 9.729 1.970 1.00 77.00 149 ASP A C 1
ATOM 1182 O O . ASP A 1 149 ? -16.808 10.383 2.819 1.00 77.00 149 ASP A O 1
ATOM 1186 N N . GLU A 1 150 ? -18.076 10.319 0.971 1.00 63.06 150 GLU A N 1
ATOM 1187 C CA . GLU A 1 150 ? -18.302 11.767 0.928 1.00 63.06 150 GLU A CA 1
ATOM 1188 C C . GLU A 1 150 ? -19.393 12.098 1.958 1.00 63.06 150 GLU A C 1
ATOM 1190 O O . GLU A 1 150 ? -20.575 11.888 1.683 1.00 63.06 150 GLU A O 1
ATOM 1195 N N . GLN A 1 151 ? -18.997 12.567 3.146 1.00 47.81 151 GLN A N 1
ATOM 1196 C CA . GLN A 1 151 ? -19.917 13.228 4.082 1.00 47.81 151 GLN A CA 1
ATOM 1197 C C . GLN A 1 151 ? -20.319 14.615 3.580 1.00 47.81 151 GLN A C 1
ATOM 1199 O O . GLN A 1 151 ? -19.418 15.366 3.137 1.00 47.81 151 GLN A O 1
#

Mean predicted aligned error: 15.2 Å

Secondary structure (DSSP, 8-state):
-HHHHHHHHHHHHHHHHHHHHHHT-TT--HHHHHHHHHHHHHHHHHHHHHHHHHTT---S-S--------B----HHHHHHHHHHTT---SEEEE-TTS-EEEE--TT-S--HHHHHHHHHHH-TTEEEEEEEE-TTT--EEEEEEEBP--

Foldseek 3Di:
DLVVLVVLLVVLQVLLVVLVVVLPPPPDDPVSNVVSNVSSVVSNVVSVCSVCVSVVNRPPPDDPPPPLQQFDADDPVVVCVLLVLLVADFPDKDADPSQKIKTWHAPPDPDDQVSSVVSSCVSPVQKDWPDWAADPVPRTTMTIITGGDDD